Protein AF-A0A1C5U2J6-F1 (afdb_monomer_lite)

Secondary structure (DSSP, 8-state):
--HHHHHHHHHHHHHHHHHHTTS-------------S---SEEEEE-HHHHHH-GGGGGG-BEEESSEEEE-S-EEETTT--EE--SSEEEEEEEEEEEEE-STT-PEEPHHHHHHHHHHTTTB-TTTEEEEEEETTEEEEEEE--

pLDDT: mean 79.69, std 16.26, range [40.53, 97.12]

Foldseek 3Di:
DPPPVVVVVVVVVVVVVVVVVVPPPPVVPPVPQPADQFDDFAKKFFPLVVCVVVVVCLVQFFFDDDQWTKTCGWIAGPPPRDIRGHRIHTFGADPQAWEFEVDVVRDTDDPVVVVVVCVVVVRRQSQFWGMFTDDPRHTRYTYTYD

Sequence (146 aa):
MKKNVLTRLALFCCLIVGLSVFSATQVQAHRIWRKYTKLPNGTYTIEKAYYEQKYWQQDGVTLKLGKYFVLNSSVQKKGSGRIYTSDPLKLKLSSKCKFYGNDIEHKKLTKKRVKKILKYSDGYCYDTLEKFHVKNNKVDKVYFCW

Structure (mmCIF, N/CA/C/O backbone):
data_AF-A0A1C5U2J6-F1
#
_entry.id   AF-A0A1C5U2J6-F1
#
loop_
_atom_site.group_PDB
_atom_site.id
_atom_site.type_symbol
_atom_site.label_atom_id
_atom_site.label_alt_id
_atom_site.label_comp_id
_atom_site.label_asym_id
_atom_site.label_entity_id
_atom_site.label_seq_id
_atom_site.pdbx_PDB_ins_code
_atom_site.Cartn_x
_atom_site.Cartn_y
_atom_site.Cartn_z
_atom_site.occupancy
_atom_site.B_iso_or_equiv
_atom_site.auth_seq_id
_atom_site.auth_comp_id
_atom_site.auth_asym_id
_atom_site.auth_atom_id
_atom_site.pdbx_PDB_model_num
ATOM 1 N N . MET A 1 1 ? 15.727 -10.192 -81.272 1.00 50.38 1 MET A N 1
ATOM 2 C CA . MET A 1 1 ? 14.989 -10.544 -80.034 1.00 50.38 1 MET A CA 1
ATOM 3 C C . MET A 1 1 ? 15.606 -9.820 -78.833 1.00 50.38 1 MET A C 1
ATOM 5 O O . MET A 1 1 ? 16.601 -10.289 -78.310 1.00 50.38 1 MET A O 1
ATOM 9 N N . LYS A 1 2 ? 15.092 -8.648 -78.424 1.00 53.81 2 LYS A N 1
ATOM 10 C CA . LYS A 1 2 ? 15.589 -7.900 -77.237 1.00 53.81 2 LYS A CA 1
ATOM 11 C C . LYS A 1 2 ? 14.470 -7.282 -76.373 1.00 53.81 2 LYS A C 1
ATOM 13 O O . LYS A 1 2 ? 14.756 -6.534 -75.450 1.00 53.81 2 LYS A O 1
ATOM 18 N N . LYS A 1 3 ? 13.193 -7.581 -76.656 1.00 53.19 3 LYS A N 1
ATOM 19 C CA . LYS A 1 3 ? 12.051 -6.936 -75.978 1.00 53.19 3 LYS A CA 1
ATOM 20 C C . LYS A 1 3 ? 11.659 -7.607 -74.650 1.00 53.19 3 LYS A C 1
ATOM 22 O O . LYS A 1 3 ? 11.219 -6.916 -73.746 1.00 53.19 3 LYS A O 1
ATOM 27 N N . ASN A 1 4 ? 11.918 -8.907 -74.479 1.00 56.94 4 ASN A N 1
ATOM 28 C CA . ASN A 1 4 ? 11.437 -9.664 -73.307 1.00 56.94 4 ASN A CA 1
ATOM 29 C C . ASN A 1 4 ? 12.317 -9.530 -72.050 1.00 56.94 4 ASN A C 1
ATOM 31 O O . ASN A 1 4 ? 11.853 -9.803 -70.945 1.00 56.94 4 ASN A O 1
ATOM 35 N N . VAL A 1 5 ? 13.582 -9.119 -72.202 1.00 59.25 5 VAL A N 1
ATOM 36 C CA . VAL A 1 5 ? 14.517 -8.953 -71.072 1.00 59.25 5 VAL A CA 1
ATOM 37 C C . VAL A 1 5 ? 14.213 -7.665 -70.311 1.00 59.25 5 VAL A C 1
ATOM 39 O O . VAL A 1 5 ? 14.176 -7.676 -69.085 1.00 59.25 5 VAL A O 1
ATOM 42 N N . LEU A 1 6 ? 13.906 -6.583 -71.034 1.00 60.53 6 LEU A N 1
ATOM 43 C CA . LEU A 1 6 ? 13.597 -5.284 -70.435 1.00 60.53 6 LEU A CA 1
ATOM 44 C C . LEU A 1 6 ? 12.296 -5.335 -69.618 1.00 60.53 6 LEU A C 1
ATOM 46 O O . LEU A 1 6 ? 12.243 -4.829 -68.501 1.00 60.53 6 LEU A O 1
ATOM 50 N N . THR A 1 7 ? 11.273 -6.024 -70.135 1.00 62.59 7 THR A N 1
ATOM 51 C CA . THR A 1 7 ? 9.986 -6.196 -69.443 1.00 62.59 7 THR A CA 1
ATOM 52 C C . THR A 1 7 ? 10.121 -7.054 -68.184 1.00 62.59 7 THR A C 1
ATOM 54 O O . THR A 1 7 ? 9.517 -6.745 -67.161 1.00 62.59 7 THR A O 1
ATOM 57 N N . ARG A 1 8 ? 10.955 -8.104 -68.219 1.00 62.59 8 ARG A N 1
ATOM 58 C CA . ARG A 1 8 ? 11.236 -8.942 -67.042 1.00 62.59 8 ARG A CA 1
ATOM 59 C C . ARG A 1 8 ? 12.027 -8.201 -65.966 1.00 62.59 8 ARG A C 1
ATOM 61 O O . ARG A 1 8 ? 11.738 -8.385 -64.789 1.00 62.59 8 ARG A O 1
ATOM 68 N N . LEU A 1 9 ? 12.980 -7.357 -66.360 1.00 66.44 9 LEU A N 1
ATOM 69 C CA 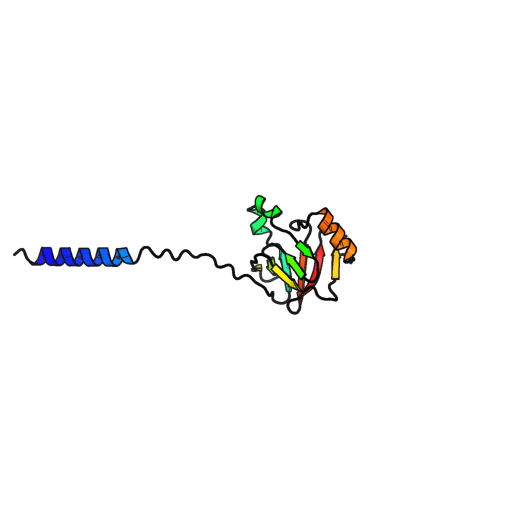. LEU A 1 9 ? 13.764 -6.553 -65.423 1.00 66.44 9 LEU A CA 1
ATOM 70 C C . LEU A 1 9 ? 12.892 -5.493 -64.731 1.00 66.44 9 LEU A C 1
ATOM 72 O O . LEU A 1 9 ? 12.976 -5.327 -63.519 1.00 66.44 9 LEU A O 1
ATOM 76 N N . ALA A 1 10 ? 11.992 -4.845 -65.481 1.00 67.50 10 ALA A N 1
ATOM 77 C CA . ALA A 1 10 ? 11.031 -3.890 -64.932 1.00 67.50 10 ALA A CA 1
ATOM 78 C C . ALA A 1 10 ? 10.065 -4.548 -63.928 1.00 67.50 10 ALA A C 1
ATOM 80 O O . ALA A 1 10 ? 9.847 -4.010 -62.846 1.00 67.50 10 ALA A O 1
ATOM 81 N N . LEU A 1 11 ? 9.555 -5.747 -64.237 1.00 64.69 11 LEU A N 1
ATOM 82 C CA . LEU A 1 11 ? 8.698 -6.519 -63.326 1.00 64.69 11 LEU A CA 1
ATOM 83 C C . LEU A 1 11 ? 9.430 -6.945 -62.042 1.00 64.69 11 LEU A C 1
ATOM 85 O O . LEU A 1 11 ? 8.848 -6.882 -60.959 1.00 64.69 11 LEU A O 1
ATOM 89 N N . PHE A 1 12 ? 10.709 -7.325 -62.138 1.00 63.97 12 PHE A N 1
ATOM 90 C CA . PHE A 1 12 ? 11.535 -7.630 -60.965 1.00 63.97 12 PHE A CA 1
ATOM 91 C C . PHE A 1 12 ? 11.787 -6.392 -60.094 1.00 63.97 12 PHE A C 1
ATOM 93 O O . PHE A 1 12 ? 11.675 -6.478 -58.872 1.00 63.97 12 PHE A O 1
ATOM 100 N N . CYS A 1 13 ? 12.047 -5.227 -60.698 1.00 64.00 13 CYS A N 1
ATOM 101 C CA . CYS A 1 13 ? 12.178 -3.970 -59.958 1.00 64.00 13 CYS A CA 1
ATOM 102 C C . CYS A 1 13 ? 10.874 -3.585 -59.241 1.00 64.00 13 CYS A C 1
ATOM 104 O O . CYS A 1 13 ? 10.922 -3.175 -58.084 1.00 64.00 13 CYS A O 1
ATOM 106 N N . CYS A 1 14 ? 9.706 -3.777 -59.863 1.00 62.97 14 CYS A N 1
ATOM 107 C CA . CYS A 1 14 ? 8.417 -3.510 -59.217 1.00 62.97 14 CYS A CA 1
ATOM 108 C C . CYS A 1 14 ? 8.149 -4.433 -58.014 1.00 62.97 14 CYS A C 1
ATOM 110 O O . CYS A 1 14 ? 7.625 -3.971 -57.002 1.00 62.97 14 CYS A O 1
ATOM 112 N N . LEU A 1 15 ? 8.547 -5.708 -58.089 1.00 60.81 15 LEU A N 1
ATOM 113 C CA . LEU A 1 15 ? 8.442 -6.648 -56.967 1.00 60.81 15 LEU A CA 1
ATOM 114 C C . LEU A 1 15 ? 9.364 -6.262 -55.800 1.00 60.81 15 LEU A C 1
ATOM 116 O O . LEU A 1 15 ? 8.928 -6.279 -54.652 1.00 60.81 15 LEU A O 1
ATOM 120 N N . ILE A 1 16 ? 10.607 -5.857 -56.080 1.00 61.72 16 ILE A N 1
ATOM 121 C CA . ILE A 1 16 ? 11.574 -5.446 -55.046 1.00 61.72 16 ILE A CA 1
ATOM 122 C C . ILE A 1 16 ? 11.127 -4.145 -54.361 1.00 61.72 16 ILE A C 1
ATOM 124 O O . ILE A 1 16 ? 11.165 -4.052 -53.133 1.00 61.72 16 ILE A O 1
ATOM 128 N N . VAL A 1 17 ? 10.629 -3.166 -55.125 1.00 59.38 17 VAL A N 1
ATOM 129 C CA . VAL A 1 17 ? 10.108 -1.909 -54.563 1.00 59.38 17 VAL A CA 1
ATOM 130 C C . VAL A 1 17 ? 8.838 -2.163 -53.740 1.00 59.38 17 VAL A C 1
ATOM 132 O O . VAL A 1 17 ? 8.739 -1.661 -52.622 1.00 59.38 17 VAL A O 1
ATOM 135 N N . GLY A 1 18 ? 7.919 -3.018 -54.207 1.00 56.53 18 GLY A N 1
ATOM 136 C CA . GLY A 1 18 ? 6.715 -3.399 -53.454 1.00 56.53 18 GLY A CA 1
ATOM 137 C C . GLY A 1 18 ? 7.004 -4.110 -52.124 1.00 56.53 18 GLY A C 1
ATOM 138 O O . GLY A 1 18 ? 6.325 -3.855 -51.131 1.00 56.53 18 GLY A O 1
ATOM 139 N N . LEU A 1 19 ? 8.053 -4.939 -52.069 1.00 52.72 19 LEU A N 1
ATOM 140 C CA . LEU A 1 19 ? 8.521 -5.596 -50.840 1.00 52.72 19 LEU A CA 1
ATOM 141 C C . LEU A 1 19 ? 9.228 -4.628 -49.873 1.00 52.72 19 LEU A C 1
ATOM 143 O O . LEU A 1 19 ? 9.099 -4.770 -48.656 1.00 52.72 19 LEU A O 1
ATOM 147 N N . SER A 1 20 ? 9.921 -3.608 -50.388 1.00 51.31 20 SER A N 1
ATOM 148 C CA . SER A 1 20 ? 10.607 -2.607 -49.555 1.00 51.31 20 SER A CA 1
ATOM 149 C C . SER A 1 20 ? 9.675 -1.597 -48.866 1.00 51.31 20 SER A C 1
ATOM 151 O O . SER A 1 20 ? 10.047 -1.041 -47.836 1.00 51.31 20 SER A O 1
ATOM 153 N N . VAL A 1 21 ? 8.437 -1.416 -49.348 1.00 50.25 21 VAL A N 1
ATOM 154 C CA . VAL A 1 21 ? 7.429 -0.546 -48.698 1.00 50.25 21 VAL A CA 1
ATOM 155 C C . VAL A 1 21 ? 6.750 -1.231 -47.498 1.00 50.25 21 VAL A C 1
ATOM 157 O O . VAL A 1 21 ? 6.195 -0.558 -46.633 1.00 50.25 21 VAL A O 1
ATOM 160 N N . PHE A 1 22 ? 6.866 -2.556 -47.363 1.00 46.59 22 PHE A N 1
ATOM 161 C CA . PHE A 1 22 ? 6.352 -3.302 -46.204 1.00 46.59 22 PHE A CA 1
ATOM 162 C C . PHE A 1 22 ? 7.313 -3.361 -45.005 1.00 46.59 22 PHE A C 1
ATOM 164 O O . PHE A 1 22 ? 6.984 -3.959 -43.982 1.00 46.59 22 PHE A O 1
ATOM 171 N N . SER A 1 23 ? 8.488 -2.732 -45.100 1.00 49.00 23 SER A N 1
ATOM 172 C CA . SER A 1 23 ? 9.556 -2.853 -44.101 1.00 49.00 23 SER A CA 1
ATOM 173 C C . SER A 1 23 ? 9.908 -1.520 -43.440 1.00 49.00 23 SER A C 1
ATOM 175 O O . SER A 1 23 ? 11.075 -1.156 -43.392 1.00 49.00 23 SER A O 1
ATOM 177 N N . ALA A 1 24 ? 8.931 -0.766 -42.929 1.00 50.97 24 ALA A N 1
ATOM 178 C CA . ALA A 1 24 ? 9.256 0.373 -42.055 1.00 50.97 24 ALA A CA 1
ATOM 179 C C . ALA A 1 24 ? 8.144 0.865 -41.126 1.00 50.97 24 ALA A C 1
ATOM 181 O O . ALA A 1 24 ? 8.404 1.757 -40.322 1.00 50.97 24 ALA A O 1
ATOM 182 N N . THR A 1 25 ? 6.947 0.275 -41.106 1.00 48.69 25 THR A N 1
ATOM 183 C CA . THR A 1 25 ? 6.175 0.339 -39.862 1.00 48.69 25 THR A CA 1
ATOM 184 C C . THR A 1 25 ? 6.791 -0.682 -38.922 1.00 48.69 25 THR A C 1
ATOM 186 O O . THR A 1 25 ? 6.244 -1.764 -38.708 1.00 48.69 25 THR A O 1
ATOM 189 N N . GLN A 1 26 ? 7.944 -0.340 -38.333 1.00 47.88 26 GLN A N 1
ATOM 190 C CA . GLN A 1 26 ? 8.144 -0.760 -36.959 1.00 47.88 26 GLN A CA 1
ATOM 191 C C . GLN A 1 26 ? 6.919 -0.214 -36.242 1.00 47.88 26 GLN A C 1
ATOM 193 O O . GLN A 1 26 ? 6.812 0.983 -35.983 1.00 47.88 26 GLN A O 1
ATOM 198 N N . VAL A 1 27 ? 5.935 -1.086 -36.017 1.00 43.41 27 VAL A N 1
ATOM 199 C CA . VAL A 1 27 ? 4.962 -0.881 -34.963 1.00 43.41 27 VAL A CA 1
ATOM 200 C C . VAL A 1 27 ? 5.846 -0.817 -33.740 1.00 43.41 27 VAL A C 1
ATOM 202 O O . VAL A 1 27 ? 6.225 -1.840 -33.172 1.00 43.41 27 VAL A O 1
ATOM 205 N N . GLN A 1 28 ? 6.293 0.395 -33.420 1.00 40.53 28 GLN A N 1
ATOM 206 C CA . GLN A 1 28 ? 6.900 0.709 -32.161 1.00 40.53 28 GLN A CA 1
ATOM 207 C C . GLN A 1 28 ? 5.801 0.311 -31.200 1.00 40.53 28 GLN A C 1
ATOM 209 O O . GLN A 1 28 ? 4.799 1.012 -31.045 1.00 40.53 28 GLN A O 1
ATOM 214 N N . ALA A 1 29 ? 5.923 -0.901 -30.663 1.00 41.25 29 ALA A N 1
ATOM 215 C CA . ALA A 1 29 ? 5.114 -1.377 -29.577 1.00 41.25 29 ALA A CA 1
ATOM 216 C C . ALA A 1 29 ? 5.516 -0.485 -28.411 1.00 41.25 29 ALA A C 1
ATOM 218 O O . ALA A 1 29 ? 6.303 -0.859 -27.545 1.00 41.25 29 ALA A O 1
ATOM 219 N N . HIS A 1 30 ? 5.008 0.747 -28.417 1.00 42.19 30 HIS A N 1
ATOM 220 C CA . HIS A 1 30 ? 4.864 1.529 -27.226 1.00 42.19 30 HIS A CA 1
ATOM 221 C C . HIS A 1 30 ? 4.071 0.586 -26.341 1.00 42.19 30 HIS A C 1
ATOM 223 O O . HIS A 1 30 ? 2.912 0.281 -26.624 1.00 42.19 30 HIS A O 1
ATOM 229 N N . ARG A 1 31 ? 4.741 -0.026 -25.364 1.00 44.97 31 ARG A N 1
ATOM 230 C CA . ARG A 1 31 ? 4.089 -0.895 -24.398 1.00 44.97 31 ARG A CA 1
ATOM 231 C C . ARG A 1 31 ? 3.159 0.046 -23.651 1.00 44.97 31 ARG A C 1
ATOM 233 O O . ARG A 1 31 ? 3.584 0.739 -22.731 1.00 44.97 31 ARG A O 1
ATOM 240 N N . ILE A 1 32 ? 1.926 0.182 -24.139 1.00 46.53 32 ILE A N 1
ATOM 241 C CA . ILE A 1 32 ? 0.887 0.973 -23.498 1.00 46.53 32 ILE A CA 1
ATOM 242 C C . ILE A 1 32 ? 0.555 0.163 -22.258 1.00 46.53 32 ILE A C 1
ATOM 244 O O . ILE A 1 32 ? -0.284 -0.739 -22.272 1.00 46.53 32 ILE A O 1
ATOM 248 N N . TRP A 1 33 ? 1.309 0.414 -21.193 1.00 48.94 33 TRP A N 1
ATOM 249 C CA . TRP A 1 33 ? 1.017 -0.115 -19.882 1.00 48.94 33 TRP A CA 1
ATOM 250 C C . TRP A 1 33 ? -0.403 0.334 -19.567 1.00 48.94 33 TRP A C 1
ATOM 252 O O . TRP A 1 33 ? -0.662 1.524 -19.378 1.00 48.94 33 TRP A O 1
ATOM 262 N N . ARG A 1 34 ? -1.359 -0.602 -19.582 1.00 55.06 34 ARG A N 1
ATOM 263 C CA . ARG A 1 34 ? -2.716 -0.305 -19.128 1.00 55.06 34 ARG A CA 1
ATOM 264 C C . ARG A 1 34 ? -2.581 0.198 -17.698 1.00 55.06 34 ARG A C 1
ATOM 266 O O . ARG A 1 34 ? -2.231 -0.578 -16.816 1.00 55.06 34 ARG A O 1
ATOM 273 N N . LYS A 1 35 ? -2.822 1.492 -17.473 1.00 62.00 35 LYS A N 1
ATOM 274 C CA . LYS A 1 35 ? -2.812 2.072 -16.129 1.00 62.00 35 LYS A CA 1
ATOM 275 C C . LYS A 1 35 ? -3.975 1.457 -15.353 1.00 62.00 35 LYS A C 1
ATOM 277 O O . LYS A 1 35 ? -5.135 1.817 -15.557 1.00 62.00 35 LYS A O 1
ATOM 282 N N . TYR A 1 36 ? -3.679 0.479 -14.502 1.00 68.06 36 TYR A N 1
ATOM 283 C CA . TYR A 1 36 ? -4.706 -0.193 -13.715 1.00 68.06 36 TYR A CA 1
ATOM 284 C C . TYR A 1 36 ? -5.199 0.736 -12.598 1.00 68.06 36 TYR A C 1
ATOM 286 O O . TYR A 1 36 ? -4.478 1.051 -11.657 1.00 68.06 36 TYR A O 1
ATOM 294 N N . THR A 1 37 ? -6.460 1.163 -12.695 1.00 76.25 37 THR A N 1
ATOM 295 C CA . THR A 1 37 ? -7.171 1.918 -11.642 1.00 76.25 37 THR A CA 1
ATOM 296 C C . THR A 1 37 ? -7.988 1.014 -10.722 1.00 76.25 37 THR A C 1
ATOM 298 O O . THR A 1 37 ? -8.546 1.467 -9.718 1.00 76.25 37 THR A O 1
ATOM 301 N N . LYS A 1 38 ? -8.084 -0.273 -11.072 1.00 88.06 38 LYS A N 1
ATOM 302 C CA . LYS A 1 38 ? -8.794 -1.292 -10.310 1.00 88.06 38 LYS A CA 1
ATOM 303 C C . LYS A 1 38 ? -7.960 -2.558 -10.207 1.00 88.06 38 LYS A C 1
ATOM 305 O O . LYS A 1 38 ? -7.295 -2.927 -11.172 1.00 88.06 38 LYS A O 1
ATOM 310 N N . LEU A 1 39 ? -8.061 -3.239 -9.071 1.00 92.12 39 LEU A N 1
ATOM 311 C CA . LEU A 1 39 ? -7.463 -4.553 -8.861 1.00 92.12 39 LEU A CA 1
ATOM 312 C C . LEU A 1 39 ? -8.542 -5.577 -8.487 1.00 92.12 39 LEU A C 1
ATOM 314 O O . LEU A 1 39 ? -9.455 -5.249 -7.720 1.00 92.12 39 LEU A O 1
ATOM 318 N N . PRO A 1 40 ? -8.455 -6.818 -9.002 1.00 94.19 40 PRO A N 1
ATOM 319 C CA . PRO A 1 40 ? -9.328 -7.892 -8.553 1.00 94.19 40 PRO A CA 1
ATOM 320 C C . PRO A 1 40 ? -9.069 -8.230 -7.082 1.00 94.19 40 PRO A C 1
ATOM 322 O O . PRO A 1 40 ? -8.022 -7.900 -6.518 1.00 94.19 40 PRO A O 1
ATOM 325 N N . ASN A 1 41 ? -10.012 -8.932 -6.458 1.00 96.56 41 ASN A N 1
ATOM 326 C CA . ASN A 1 41 ? -9.851 -9.349 -5.070 1.00 96.56 41 ASN A CA 1
ATOM 327 C C . ASN A 1 41 ? -8.619 -10.254 -4.912 1.00 96.56 41 ASN A C 1
ATOM 329 O O . ASN A 1 41 ? -8.357 -11.133 -5.745 1.00 96.56 41 ASN A O 1
ATOM 333 N N . GLY A 1 42 ? -7.859 -10.030 -3.843 1.00 97.12 42 GLY A N 1
ATOM 334 C CA . GLY A 1 42 ? -6.666 -10.812 -3.550 1.00 97.12 42 GLY A CA 1
ATOM 335 C C . GLY A 1 42 ? -5.607 -10.046 -2.774 1.00 97.12 42 GLY A C 1
ATOM 336 O O . GLY A 1 42 ? -5.802 -8.907 -2.355 1.00 97.12 42 GLY A O 1
ATOM 337 N N . THR A 1 43 ? -4.476 -10.712 -2.583 1.00 97.12 43 THR A N 1
ATOM 338 C CA . THR A 1 43 ? -3.313 -10.174 -1.877 1.00 97.12 43 THR A CA 1
ATOM 339 C C . THR A 1 43 ? -2.218 -9.845 -2.877 1.00 97.12 43 THR A C 1
ATOM 341 O O . THR A 1 43 ? -1.969 -10.616 -3.805 1.00 97.12 43 THR A O 1
ATOM 344 N N . TYR A 1 44 ? -1.569 -8.707 -2.670 1.00 95.50 44 TYR A N 1
ATOM 345 C CA . TYR A 1 44 ? -0.586 -8.137 -3.577 1.00 95.50 44 TYR A CA 1
ATOM 346 C C . TYR A 1 44 ? 0.702 -7.798 -2.838 1.00 95.50 44 TYR A C 1
ATOM 348 O O . TYR A 1 44 ? 0.659 -7.408 -1.670 1.00 95.50 44 TYR A O 1
ATOM 356 N N . THR A 1 45 ? 1.823 -7.925 -3.536 1.00 93.62 45 THR A N 1
ATOM 357 C CA . THR A 1 45 ? 3.165 -7.512 -3.105 1.00 93.62 45 THR A CA 1
ATOM 358 C C . THR A 1 45 ? 3.748 -6.543 -4.131 1.00 93.62 45 THR A C 1
ATOM 360 O O . THR A 1 45 ? 3.250 -6.457 -5.257 1.00 93.62 45 THR A O 1
ATOM 363 N N . ILE A 1 46 ? 4.803 -5.820 -3.763 1.00 90.38 46 ILE A N 1
ATOM 364 C CA . ILE A 1 46 ? 5.619 -5.086 -4.740 1.00 90.38 46 ILE A CA 1
ATOM 365 C C . ILE A 1 46 ? 6.264 -6.100 -5.700 1.00 90.38 46 ILE A C 1
ATOM 367 O O . ILE A 1 46 ? 6.607 -7.216 -5.297 1.00 90.38 46 ILE A O 1
ATOM 371 N N . GLU A 1 47 ? 6.399 -5.740 -6.977 1.00 87.75 47 GLU A N 1
ATOM 372 C CA . GLU A 1 47 ? 7.121 -6.541 -7.971 1.00 87.75 47 GLU A CA 1
ATOM 373 C C . GLU A 1 47 ? 8.640 -6.480 -7.730 1.00 87.75 47 GLU A C 1
ATOM 375 O O . GLU A 1 47 ? 9.353 -5.728 -8.387 1.00 87.75 47 GLU A O 1
ATOM 380 N N . LYS A 1 48 ? 9.152 -7.264 -6.774 1.00 82.69 48 LYS A N 1
ATOM 381 C CA . LYS A 1 48 ? 10.569 -7.208 -6.374 1.00 82.69 48 LYS A CA 1
ATOM 382 C C . LYS A 1 48 ? 11.545 -7.472 -7.522 1.00 82.69 48 LYS A C 1
ATOM 384 O O . LYS A 1 48 ? 12.467 -6.689 -7.704 1.00 82.69 48 LYS A O 1
ATOM 389 N N . ALA A 1 49 ? 11.286 -8.485 -8.352 1.00 82.44 49 ALA A N 1
ATOM 390 C CA . ALA A 1 49 ? 12.187 -8.888 -9.438 1.00 82.44 49 ALA A CA 1
ATOM 391 C C . ALA A 1 49 ? 12.554 -7.739 -10.399 1.00 82.44 49 ALA A C 1
ATOM 393 O O . ALA A 1 49 ? 13.690 -7.644 -10.855 1.00 82.44 49 ALA A O 1
ATOM 394 N N . TYR A 1 50 ? 11.609 -6.838 -10.683 1.00 79.75 50 TYR A N 1
ATOM 395 C CA . TYR A 1 50 ? 11.857 -5.679 -11.539 1.00 79.75 50 TYR A CA 1
ATOM 396 C C . TYR A 1 50 ? 12.828 -4.669 -10.899 1.00 79.75 50 TYR A C 1
ATOM 398 O O . TYR A 1 50 ? 13.696 -4.120 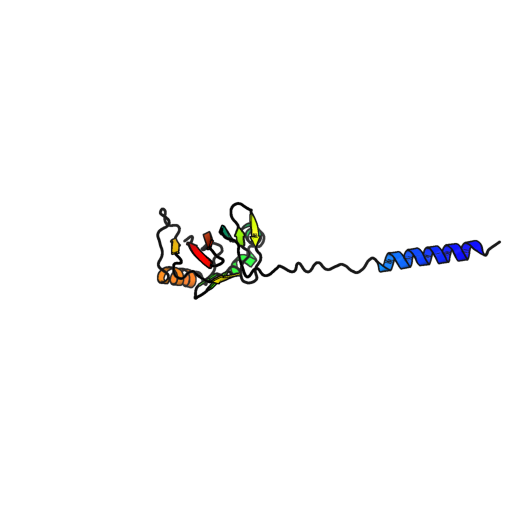-11.579 1.00 79.75 50 TYR A O 1
ATOM 406 N N . TYR A 1 51 ? 12.701 -4.437 -9.592 1.00 76.88 51 TYR A N 1
ATOM 407 C CA . TYR A 1 51 ? 13.503 -3.462 -8.846 1.00 76.88 51 TYR A CA 1
ATOM 408 C C . TYR A 1 51 ? 14.826 -4.026 -8.323 1.00 76.88 51 TYR A C 1
ATOM 410 O O . TYR A 1 51 ? 15.773 -3.267 -8.144 1.00 76.88 51 TYR A O 1
ATOM 418 N N . GLU A 1 52 ? 14.929 -5.339 -8.118 1.00 80.88 52 GLU A N 1
ATOM 419 C CA . GLU A 1 52 ? 16.201 -6.018 -7.836 1.00 80.88 52 GLU A CA 1
ATOM 420 C C . GLU A 1 52 ? 17.147 -5.908 -9.039 1.00 80.88 52 GLU A C 1
ATOM 422 O O . GLU A 1 52 ? 18.330 -5.629 -8.877 1.00 80.88 52 GLU A O 1
ATOM 427 N N . GLN A 1 53 ? 16.617 -6.024 -10.263 1.00 79.06 53 GLN A N 1
ATOM 428 C CA . GLN A 1 53 ? 17.392 -5.809 -11.490 1.00 79.06 53 GLN A CA 1
ATOM 429 C C . GLN A 1 53 ? 17.758 -4.337 -11.731 1.00 79.06 53 GLN A C 1
ATOM 431 O O . GLN A 1 53 ? 18.720 -4.047 -12.439 1.00 79.06 53 GLN A O 1
ATOM 436 N N . LYS A 1 54 ? 16.980 -3.399 -11.181 1.00 81.12 54 LYS A N 1
ATOM 437 C CA . LYS A 1 54 ? 17.137 -1.952 -11.384 1.00 81.12 54 LYS A CA 1
ATOM 438 C C . LYS A 1 54 ? 17.122 -1.217 -10.051 1.00 81.12 54 LYS A C 1
ATOM 440 O O . LYS A 1 54 ? 16.188 -0.467 -9.763 1.00 81.12 54 LYS A O 1
ATOM 445 N N . TYR A 1 55 ? 18.160 -1.424 -9.247 1.00 78.50 55 TYR A N 1
ATOM 446 C CA . TYR A 1 55 ? 18.241 -0.881 -7.887 1.00 78.50 55 TYR A CA 1
ATOM 447 C C . TYR A 1 55 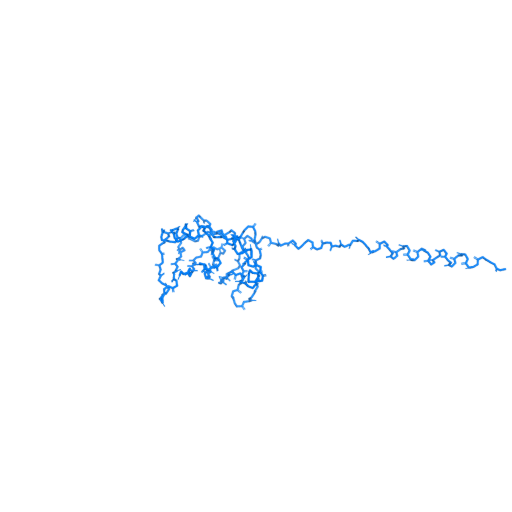? 18.055 0.647 -7.834 1.00 78.50 55 TYR A C 1
ATOM 449 O O . TYR A 1 55 ? 17.387 1.148 -6.937 1.00 78.50 55 TYR A O 1
ATOM 457 N N . TRP A 1 56 ? 18.518 1.387 -8.851 1.00 80.81 56 TRP A N 1
ATOM 458 C CA . TRP A 1 56 ? 18.333 2.843 -8.960 1.00 80.81 56 TRP A CA 1
ATOM 459 C C . TRP A 1 56 ? 16.866 3.287 -9.101 1.00 80.81 56 TRP A C 1
ATOM 461 O O . TRP A 1 56 ? 16.567 4.475 -9.041 1.00 80.81 56 TRP A O 1
ATOM 471 N N . GLN A 1 57 ? 15.934 2.359 -9.340 1.00 79.56 57 GLN A N 1
ATOM 472 C CA . GLN A 1 57 ? 14.499 2.642 -9.382 1.00 79.56 57 GLN A CA 1
ATOM 473 C C . GLN A 1 57 ? 13.795 2.392 -8.045 1.00 79.56 57 GLN A C 1
ATOM 475 O O . GLN A 1 57 ? 12.609 2.710 -7.940 1.00 79.56 57 GLN A O 1
ATOM 480 N N . GLN A 1 58 ? 14.483 1.850 -7.034 1.00 80.88 58 GLN A N 1
ATOM 481 C CA . GLN A 1 58 ? 13.903 1.603 -5.709 1.00 80.88 58 GLN A CA 1
ATOM 482 C C . GLN A 1 58 ? 13.478 2.910 -5.029 1.00 80.88 58 GLN A C 1
ATOM 484 O O . GLN A 1 58 ? 12.389 2.966 -4.457 1.00 80.88 58 GLN A O 1
ATOM 489 N N . ASP A 1 59 ? 14.229 3.995 -5.229 1.00 77.75 59 ASP A N 1
ATOM 490 C CA . ASP A 1 59 ? 13.865 5.340 -4.760 1.00 77.75 59 ASP A CA 1
ATOM 491 C C . ASP A 1 59 ? 12.569 5.859 -5.430 1.00 77.75 59 ASP A C 1
ATOM 493 O O . ASP A 1 59 ? 11.839 6.701 -4.913 1.00 77.75 59 ASP A O 1
ATOM 497 N N . GLY A 1 60 ? 12.177 5.315 -6.582 1.00 79.75 60 GLY A N 1
ATOM 498 C CA . GLY A 1 60 ? 10.886 5.640 -7.196 1.00 79.75 60 GLY A CA 1
ATOM 499 C C . GLY A 1 60 ? 9.681 5.033 -6.462 1.00 79.75 60 GLY A C 1
ATOM 500 O O . GLY A 1 60 ? 8.549 5.509 -6.628 1.00 79.75 60 GLY A O 1
ATOM 501 N N . VAL A 1 61 ? 9.902 3.989 -5.653 1.00 86.50 61 VAL A N 1
ATOM 502 C CA . VAL A 1 61 ? 8.864 3.132 -5.064 1.00 86.50 61 VAL A CA 1
ATOM 503 C C . VAL A 1 61 ? 8.365 3.712 -3.749 1.00 86.50 61 VAL A C 1
ATOM 505 O O . VAL A 1 61 ? 8.817 3.368 -2.654 1.00 86.50 61 VAL A O 1
ATOM 508 N N . THR A 1 62 ? 7.370 4.591 -3.859 1.00 90.12 62 THR A N 1
ATOM 509 C CA . THR A 1 62 ? 6.815 5.322 -2.713 1.00 90.12 62 THR A CA 1
ATOM 510 C C . THR A 1 62 ? 5.348 4.994 -2.433 1.00 90.12 62 THR A C 1
ATOM 512 O O . THR A 1 62 ? 4.552 4.757 -3.347 1.00 90.12 62 THR A O 1
ATOM 515 N N . LEU A 1 63 ? 4.965 5.020 -1.152 1.00 91.69 63 LEU A N 1
ATOM 516 C CA . LEU A 1 63 ? 3.600 4.837 -0.662 1.00 91.69 63 LEU A CA 1
ATOM 517 C C . LEU A 1 63 ? 3.099 6.094 0.063 1.00 91.69 63 LEU A C 1
ATOM 519 O O . LEU A 1 63 ? 3.668 6.542 1.056 1.00 91.69 63 LEU A O 1
ATOM 523 N N . LYS A 1 64 ? 1.945 6.614 -0.369 1.00 91.38 64 LYS A N 1
ATOM 524 C CA . LYS A 1 64 ? 1.216 7.700 0.306 1.00 91.38 64 LYS A CA 1
ATOM 525 C C . LYS A 1 64 ? -0.142 7.205 0.809 1.00 91.38 64 LYS A C 1
ATOM 527 O O . LYS A 1 64 ? -0.924 6.614 0.060 1.00 91.38 64 LYS A O 1
ATOM 532 N N . LEU A 1 65 ? -0.453 7.489 2.079 1.00 91.25 65 LEU A N 1
ATOM 533 C CA . LEU A 1 65 ? -1.714 7.098 2.725 1.00 91.25 65 LEU A CA 1
ATOM 534 C C . LEU A 1 65 ? -2.574 8.301 3.127 1.00 91.25 65 LEU A C 1
ATOM 536 O O . LEU A 1 65 ? -2.204 9.111 3.978 1.00 91.25 65 LEU A O 1
ATOM 540 N N . GLY A 1 66 ? -3.800 8.346 2.605 1.00 88.69 66 GLY A N 1
ATOM 541 C CA . GLY A 1 66 ? -4.807 9.352 2.950 1.00 88.69 66 GLY A CA 1
ATOM 542 C C . GLY A 1 66 ? -6.225 8.782 2.936 1.00 88.69 66 GLY A C 1
ATOM 543 O O . GLY A 1 66 ? -6.551 7.878 3.713 1.00 88.69 66 GLY A O 1
ATOM 544 N N . LYS A 1 67 ? -7.071 9.335 2.057 1.00 90.88 67 LYS A N 1
ATOM 545 C CA . LYS A 1 67 ? -8.323 8.706 1.581 1.00 90.88 67 LYS A CA 1
ATOM 546 C C . LYS A 1 67 ? -8.035 7.557 0.606 1.00 90.88 67 LYS A C 1
ATOM 548 O O . LYS A 1 67 ? -8.812 6.611 0.493 1.00 90.88 67 LYS A O 1
ATOM 553 N N . TYR A 1 68 ? -6.901 7.656 -0.080 1.00 92.75 68 TYR A N 1
ATOM 554 C CA . TYR A 1 68 ? -6.409 6.677 -1.032 1.00 92.75 68 TYR A CA 1
ATOM 555 C C . TYR A 1 68 ? -5.127 6.029 -0.509 1.00 92.75 68 TYR A C 1
ATOM 557 O O . TYR A 1 68 ? -4.375 6.645 0.249 1.00 92.75 68 TYR A O 1
ATOM 565 N N . PHE A 1 69 ? -4.927 4.787 -0.923 1.00 92.94 69 PHE A N 1
ATOM 566 C CA . PHE A 1 69 ? -3.664 4.076 -0.951 1.00 92.94 69 PHE A CA 1
ATOM 567 C C . PHE A 1 69 ? -3.036 4.375 -2.313 1.00 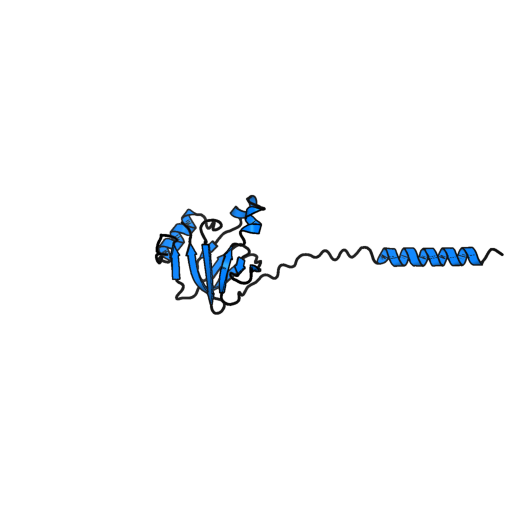92.94 69 PHE A C 1
ATOM 569 O O . PHE A 1 69 ? -3.608 3.992 -3.338 1.00 92.94 69 PHE A O 1
ATOM 576 N N . VAL A 1 70 ? -1.942 5.139 -2.327 1.00 92.44 70 VAL A N 1
ATOM 577 C CA . VAL A 1 70 ? -1.245 5.529 -3.558 1.00 92.44 70 VAL A CA 1
ATOM 578 C C . VAL A 1 70 ? 0.149 4.928 -3.546 1.00 92.44 70 VAL A C 1
ATOM 580 O O . VAL A 1 70 ? 0.965 5.350 -2.734 1.00 92.44 70 VAL A O 1
ATOM 583 N N . LEU A 1 71 ? 0.401 3.965 -4.425 1.00 91.19 71 LEU A N 1
ATOM 584 C CA . LEU A 1 71 ? 1.674 3.263 -4.544 1.00 91.19 71 LEU A CA 1
ATOM 585 C C . LEU A 1 71 ? 2.282 3.545 -5.917 1.00 91.19 71 LEU A C 1
ATOM 587 O O . LEU A 1 71 ? 1.682 3.221 -6.940 1.00 91.19 71 LEU A O 1
ATOM 591 N N . ASN A 1 72 ? 3.465 4.147 -5.943 1.00 89.06 72 ASN A N 1
ATOM 592 C CA . ASN A 1 72 ? 4.186 4.433 -7.176 1.00 89.06 72 ASN A CA 1
ATOM 593 C C . ASN A 1 72 ? 5.041 3.235 -7.606 1.00 89.06 72 ASN A C 1
ATOM 595 O O . ASN A 1 72 ? 6.263 3.263 -7.512 1.00 89.06 72 ASN A O 1
ATOM 599 N N . SER A 1 73 ? 4.386 2.135 -7.972 1.00 86.06 73 SER A N 1
ATOM 600 C CA . SER A 1 73 ? 5.059 0.890 -8.335 1.00 86.06 73 SER A CA 1
ATOM 601 C C . SER A 1 73 ? 4.119 -0.068 -9.068 1.00 86.06 73 SER A C 1
ATOM 603 O O . SER A 1 73 ? 2.892 0.087 -9.033 1.00 86.06 73 SER A O 1
ATOM 605 N N . SER A 1 74 ? 4.702 -1.080 -9.704 1.00 88.56 74 SER A N 1
ATOM 606 C CA . SER A 1 74 ? 3.995 -2.272 -10.163 1.00 88.56 74 SER A CA 1
ATOM 607 C C . SER A 1 74 ? 3.761 -3.244 -9.008 1.00 88.56 74 SER A C 1
ATOM 609 O O . SER A 1 74 ? 4.597 -3.406 -8.117 1.00 88.56 74 SER A O 1
ATOM 611 N N . VAL A 1 75 ? 2.619 -3.931 -9.032 1.00 91.69 75 VAL A N 1
ATOM 612 C CA . VAL A 1 75 ? 2.260 -4.907 -7.996 1.00 91.69 75 VAL A CA 1
ATOM 613 C C . VAL A 1 75 ? 2.015 -6.283 -8.581 1.00 91.69 75 VAL A C 1
ATOM 615 O O . VAL A 1 75 ? 1.437 -6.429 -9.657 1.00 91.69 75 VAL A O 1
ATOM 618 N N . GLN A 1 76 ? 2.398 -7.310 -7.836 1.00 93.31 76 GLN A N 1
ATOM 619 C CA . GLN A 1 76 ? 2.202 -8.701 -8.205 1.00 93.31 76 GLN A CA 1
ATOM 620 C C . GLN A 1 76 ? 1.102 -9.328 -7.349 1.00 93.31 76 GLN A C 1
ATOM 622 O O . GLN A 1 76 ? 1.099 -9.195 -6.126 1.00 93.31 76 GLN A O 1
ATOM 627 N N . LYS A 1 77 ? 0.155 -10.036 -7.974 1.00 95.44 77 LYS A N 1
ATOM 628 C CA . LYS A 1 77 ? -0.893 -10.771 -7.250 1.00 95.44 77 LYS A CA 1
ATOM 629 C C . LYS A 1 77 ? -0.368 -12.126 -6.771 1.00 95.44 77 LYS A C 1
ATOM 631 O O . LYS A 1 77 ? -0.017 -12.972 -7.600 1.00 95.44 77 LYS A O 1
ATOM 636 N N . LYS A 1 78 ? -0.414 -12.380 -5.457 1.00 94.62 78 LYS A N 1
ATOM 637 C CA . LYS A 1 78 ? -0.085 -13.698 -4.884 1.00 94.62 78 LYS A CA 1
ATOM 638 C C . LYS A 1 78 ? -0.990 -14.796 -5.460 1.00 94.62 78 LYS A C 1
ATOM 640 O O . LYS A 1 78 ? -2.172 -14.571 -5.729 1.00 94.62 78 LYS A O 1
ATOM 645 N N . GLY A 1 79 ? -0.418 -15.981 -5.658 1.00 92.12 79 GLY A N 1
ATOM 646 C CA . GLY A 1 79 ? -1.074 -17.144 -6.264 1.00 92.12 79 GLY A CA 1
ATOM 647 C C . GLY A 1 79 ? -0.959 -17.165 -7.788 1.00 92.12 79 GLY A C 1
ATOM 648 O O . GLY A 1 79 ? -0.438 -18.122 -8.338 1.00 92.12 79 GLY A O 1
ATOM 649 N N . SER A 1 80 ? -1.385 -16.099 -8.475 1.00 92.75 80 SER A N 1
ATOM 650 C CA . SER A 1 80 ? -1.340 -16.059 -9.951 1.00 92.75 80 SER A CA 1
ATOM 651 C C . SER A 1 80 ? -0.028 -15.544 -10.547 1.00 92.75 80 SE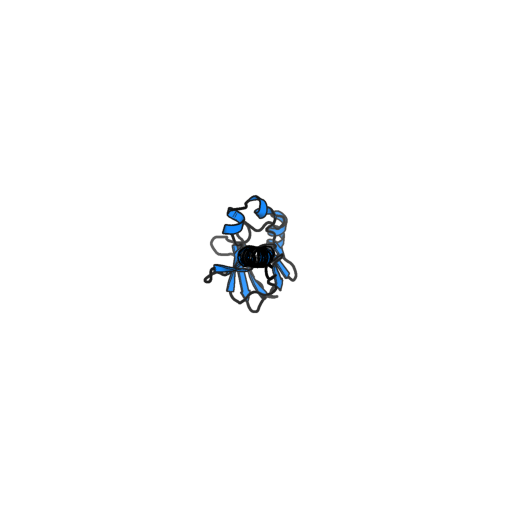R A C 1
ATOM 653 O O . SER A 1 80 ? 0.174 -15.669 -11.748 1.00 92.75 80 SER A O 1
ATOM 655 N N . GLY A 1 81 ? 0.793 -14.830 -9.771 1.00 91.50 81 GLY A N 1
ATOM 656 C CA . GLY A 1 81 ? 2.016 -14.182 -10.266 1.00 91.50 81 GLY A CA 1
ATOM 657 C C . GLY A 1 81 ? 1.791 -13.013 -11.237 1.00 91.50 81 GLY A C 1
ATOM 658 O O . GLY A 1 81 ? 2.749 -12.345 -11.614 1.00 91.50 81 GLY A O 1
ATOM 659 N N . ARG A 1 82 ? 0.538 -12.724 -11.620 1.00 91.62 82 ARG A N 1
ATOM 660 C CA . ARG A 1 82 ? 0.189 -11.650 -12.554 1.00 91.62 82 ARG A CA 1
ATOM 661 C C . ARG A 1 82 ? 0.619 -10.283 -12.025 1.00 91.62 82 ARG A C 1
ATOM 663 O O . ARG A 1 82 ? 0.255 -9.904 -10.909 1.00 91.62 82 ARG A O 1
ATOM 670 N N . ILE A 1 83 ? 1.329 -9.549 -12.876 1.00 91.62 83 ILE A N 1
ATOM 671 C CA . ILE A 1 83 ? 1.822 -8.197 -12.623 1.00 91.62 83 ILE A CA 1
ATOM 672 C C . ILE A 1 83 ? 0.801 -7.171 -13.122 1.00 91.62 83 ILE A C 1
ATOM 674 O O . ILE A 1 83 ? 0.238 -7.294 -14.214 1.00 91.62 83 ILE A O 1
ATOM 678 N N . TYR A 1 84 ? 0.567 -6.154 -12.303 1.00 89.00 84 TYR A N 1
ATOM 679 C CA . TYR A 1 84 ? -0.275 -5.006 -12.597 1.00 89.00 84 TYR A CA 1
ATOM 680 C C . TYR A 1 84 ? 0.598 -3.760 -12.529 1.00 89.00 84 TYR A C 1
ATOM 682 O O . TYR A 1 84 ? 0.941 -3.279 -11.451 1.00 89.00 84 TYR A O 1
ATOM 690 N N . THR A 1 85 ? 0.961 -3.254 -13.701 1.00 84.12 85 THR A N 1
ATOM 691 C CA . THR A 1 85 ? 1.767 -2.044 -13.853 1.00 84.12 85 THR A CA 1
ATOM 692 C C . THR A 1 85 ? 0.890 -0.806 -13.757 1.00 84.12 85 THR A C 1
ATOM 694 O O . THR A 1 85 ? -0.112 -0.685 -14.467 1.00 84.12 85 THR A O 1
ATOM 697 N N . SER A 1 86 ? 1.256 0.143 -12.912 1.00 70.12 86 SER A N 1
ATOM 698 C CA . SER A 1 86 ? 0.507 1.387 -12.757 1.00 70.12 86 SER A CA 1
ATOM 699 C C . SER A 1 86 ? 1.439 2.534 -12.437 1.00 70.12 86 SER A C 1
ATOM 701 O O . SER A 1 86 ? 2.464 2.339 -11.798 1.00 70.12 86 SER A O 1
ATOM 703 N N . ASP A 1 87 ? 1.034 3.725 -12.853 1.00 70.62 87 ASP A N 1
ATOM 704 C CA . ASP A 1 87 ? 1.836 4.933 -12.742 1.00 70.62 87 ASP A CA 1
ATOM 705 C C . ASP A 1 87 ? 0.939 6.106 -12.310 1.00 70.62 87 ASP A C 1
ATOM 707 O O . ASP A 1 87 ? 0.374 6.794 -13.178 1.00 70.62 87 ASP A O 1
ATOM 711 N N . PRO A 1 88 ? 0.717 6.309 -10.991 1.00 83.69 88 PRO A N 1
ATOM 712 C CA . PRO A 1 88 ? 0.847 5.372 -9.854 1.00 83.69 88 PRO A CA 1
ATOM 713 C C . PRO A 1 88 ? -0.441 4.546 -9.587 1.00 83.69 88 PRO A C 1
ATOM 715 O O . PRO A 1 88 ? -1.534 4.911 -10.032 1.00 83.69 88 PRO A O 1
ATOM 718 N N . LEU A 1 89 ? -0.362 3.462 -8.798 1.00 89.81 89 LEU A N 1
ATOM 719 C CA . LEU A 1 89 ? -1.534 2.702 -8.328 1.00 89.81 89 LEU A CA 1
ATOM 720 C C . LEU A 1 89 ? -2.321 3.536 -7.321 1.00 89.81 89 LEU A C 1
ATOM 722 O O . LEU A 1 89 ? -1.823 3.824 -6.236 1.00 89.81 89 LEU A O 1
ATOM 726 N N . LYS A 1 90 ? -3.579 3.869 -7.618 1.00 91.44 90 LYS A N 1
ATOM 727 C CA . LYS A 1 90 ? -4.438 4.650 -6.714 1.00 91.44 90 LYS A CA 1
ATOM 728 C C . LYS A 1 90 ? -5.717 3.896 -6.371 1.00 91.44 90 LYS A C 1
ATOM 730 O O . LYS A 1 90 ? -6.669 3.886 -7.147 1.00 91.44 90 LYS A O 1
ATOM 735 N N . LEU A 1 91 ? -5.772 3.327 -5.169 1.00 92.94 91 LEU A N 1
ATOM 736 C CA . LEU A 1 91 ? -6.931 2.588 -4.660 1.00 92.94 91 LEU A CA 1
ATOM 737 C C . LEU A 1 91 ? -7.568 3.302 -3.470 1.00 92.94 91 LEU A C 1
ATOM 739 O O . LEU A 1 91 ? -6.896 3.966 -2.685 1.00 92.94 91 LEU A O 1
ATOM 743 N N . LYS A 1 92 ? -8.888 3.181 -3.304 1.00 94.06 92 LYS A N 1
ATOM 744 C CA . LYS A 1 92 ? -9.558 3.710 -2.105 1.00 94.06 92 LYS A CA 1
ATOM 745 C C . LYS A 1 92 ? -9.182 2.861 -0.892 1.00 94.06 92 LYS A C 1
ATOM 747 O O . LYS A 1 92 ? -9.230 1.635 -0.962 1.00 94.06 92 LYS A O 1
ATOM 752 N N . LEU A 1 93 ? -8.883 3.507 0.233 1.00 94.00 93 LEU A N 1
ATOM 753 C CA . LEU A 1 93 ? -8.793 2.807 1.512 1.00 94.00 93 LEU A CA 1
ATOM 754 C C . LEU A 1 93 ? -10.203 2.511 2.022 1.00 94.00 93 LEU A C 1
ATOM 756 O O . LEU A 1 93 ? -11.087 3.370 2.000 1.00 94.00 93 LEU A O 1
ATOM 760 N N . SER A 1 94 ? -10.414 1.287 2.489 1.00 94.75 94 SER A N 1
ATOM 761 C CA . SER A 1 94 ? -11.608 0.937 3.245 1.00 94.75 94 SER A CA 1
ATOM 762 C C . SER A 1 94 ? -11.660 1.756 4.536 1.00 94.75 94 SER A C 1
ATOM 764 O O . SER A 1 94 ? -10.638 1.961 5.192 1.00 94.75 94 SER A O 1
ATOM 766 N N . SER A 1 95 ? -12.852 2.190 4.949 1.00 91.50 95 SER A N 1
ATOM 767 C CA . SER A 1 95 ? -13.042 2.859 6.245 1.00 91.50 95 SER A CA 1
ATOM 768 C C . SER A 1 95 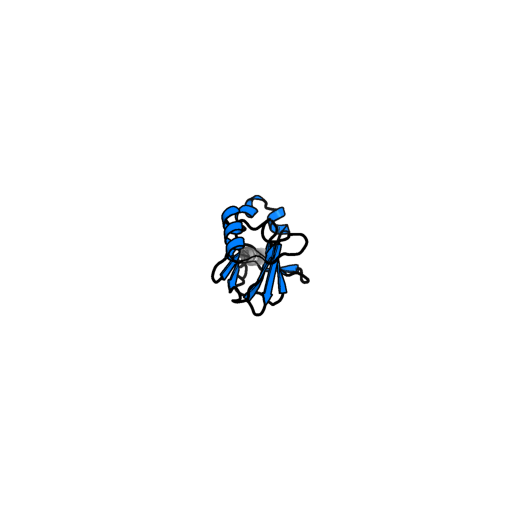? -12.647 1.962 7.422 1.00 91.50 95 SER A C 1
ATOM 770 O O . SER A 1 95 ? -12.204 2.458 8.452 1.00 91.50 95 SER A O 1
ATOM 772 N N . LYS A 1 96 ? -12.742 0.638 7.242 1.00 92.75 96 LYS A N 1
ATOM 773 C CA . LYS A 1 96 ? -12.348 -0.389 8.218 1.00 92.75 96 LYS A CA 1
ATOM 774 C C . LYS A 1 96 ? -10.953 -0.971 7.943 1.00 92.75 96 LYS A C 1
ATOM 776 O O . LYS A 1 96 ? -10.659 -2.066 8.420 1.00 92.75 96 LYS A O 1
ATOM 781 N N . CYS A 1 97 ? -10.122 -0.290 7.145 1.00 94.94 97 CYS A N 1
ATOM 782 C CA . CYS A 1 97 ? -8.796 -0.788 6.779 1.00 94.94 97 CYS A CA 1
ATOM 783 C C . CYS A 1 97 ? -7.946 -1.063 8.026 1.00 94.94 97 CYS A C 1
ATOM 785 O O . CYS A 1 97 ? -7.853 -0.224 8.926 1.00 94.94 97 CYS A O 1
ATOM 787 N N . LYS A 1 98 ? -7.316 -2.238 8.068 1.00 95.12 98 LYS A N 1
ATOM 788 C CA . LYS A 1 98 ? -6.436 -2.665 9.158 1.00 95.12 98 LYS A CA 1
ATOM 789 C C . LYS A 1 98 ? -4.979 -2.558 8.716 1.00 95.12 98 LYS A C 1
ATOM 791 O O . LYS A 1 98 ? -4.649 -2.876 7.579 1.00 95.12 98 LYS A O 1
ATOM 796 N N . PHE A 1 99 ? -4.123 -2.109 9.621 1.00 94.19 99 PHE A N 1
ATOM 797 C CA . PHE A 1 99 ? -2.688 -2.010 9.389 1.00 94.19 99 PHE A CA 1
ATOM 798 C C . PHE A 1 99 ? -1.981 -2.961 10.343 1.00 94.19 99 PHE A C 1
ATOM 800 O O . PHE A 1 99 ? -2.378 -3.047 11.505 1.00 94.19 99 PHE A O 1
ATOM 807 N N . TYR A 1 100 ? -0.964 -3.655 9.858 1.00 92.94 100 TYR A N 1
ATOM 808 C CA . TYR A 1 100 ? -0.203 -4.647 10.609 1.00 92.94 100 TYR A CA 1
ATOM 809 C C . TYR A 1 100 ? 1.291 -4.380 10.419 1.00 92.94 100 TYR A C 1
ATOM 811 O O . TYR A 1 100 ? 1.689 -3.955 9.336 1.00 92.94 100 TYR A O 1
ATOM 819 N N . GLY A 1 101 ? 2.086 -4.576 11.467 1.00 89.00 101 GLY A N 1
ATOM 820 C CA . GLY A 1 101 ? 3.550 -4.535 11.410 1.00 89.00 101 GLY A CA 1
ATOM 821 C C . GLY A 1 101 ? 4.130 -5.932 11.593 1.00 89.00 101 GLY A C 1
ATOM 822 O O . GLY A 1 101 ? 3.490 -6.752 12.243 1.00 89.00 101 GLY A O 1
ATOM 823 N N . ASN A 1 102 ? 5.312 -6.184 11.040 1.00 72.12 102 ASN A N 1
ATOM 824 C CA . ASN A 1 102 ? 5.974 -7.491 11.015 1.00 72.12 102 ASN A CA 1
ATOM 825 C C . ASN A 1 102 ? 6.671 -7.897 12.335 1.00 72.12 102 ASN A C 1
ATOM 827 O O . ASN A 1 102 ? 7.529 -8.774 12.320 1.00 72.12 102 ASN A O 1
ATOM 831 N N . ASP A 1 103 ? 6.293 -7.311 13.481 1.00 63.41 103 ASP A N 1
ATOM 832 C CA . ASP A 1 103 ? 6.614 -7.926 14.779 1.00 63.41 103 ASP A CA 1
ATOM 833 C C . ASP A 1 103 ? 6.105 -9.383 14.754 1.00 63.41 103 ASP A C 1
ATOM 835 O O . ASP A 1 103 ? 5.111 -9.656 14.076 1.00 63.41 103 ASP A O 1
ATOM 839 N N . ILE A 1 104 ? 6.743 -10.299 15.496 1.00 56.59 104 ILE A N 1
ATOM 840 C CA . ILE A 1 104 ? 6.537 -11.772 15.486 1.00 56.59 104 ILE A CA 1
ATOM 841 C C . ILE A 1 104 ? 5.046 -12.212 15.453 1.00 56.59 104 ILE A C 1
ATOM 843 O O . ILE A 1 104 ? 4.719 -13.282 14.947 1.00 56.59 104 ILE A O 1
ATOM 847 N N . GLU A 1 105 ? 4.114 -11.359 15.888 1.00 63.91 105 GLU A N 1
ATOM 848 C CA . GLU A 1 105 ? 2.665 -11.607 15.930 1.00 63.91 105 GLU A CA 1
ATOM 849 C C . GLU A 1 105 ? 1.804 -10.832 14.907 1.00 63.91 105 GLU A C 1
ATOM 851 O O . GLU A 1 105 ? 0.578 -10.801 15.025 1.00 63.91 105 GLU A O 1
ATOM 856 N N . HIS A 1 106 ? 2.387 -10.158 13.911 1.00 71.56 106 HIS A N 1
ATOM 857 C CA . HIS A 1 106 ? 1.655 -9.260 13.006 1.00 71.56 106 HIS A CA 1
ATOM 858 C C . HIS A 1 106 ? 0.805 -8.234 13.779 1.00 71.56 106 HIS A C 1
ATOM 860 O O . HIS A 1 106 ? -0.404 -8.090 13.558 1.00 71.56 106 HIS A O 1
ATOM 866 N N . LYS A 1 107 ? 1.412 -7.529 14.740 1.00 85.25 107 LYS A N 1
ATOM 867 C CA . LYS A 1 107 ? 0.672 -6.650 15.651 1.00 85.25 107 LYS A CA 1
ATOM 868 C C . LYS A 1 107 ? -0.065 -5.552 14.884 1.00 85.25 107 LYS A C 1
ATOM 870 O O . LYS A 1 107 ? 0.468 -4.907 13.977 1.00 85.25 107 LYS A O 1
ATOM 875 N N . LYS A 1 108 ? -1.322 -5.309 15.264 1.00 90.56 108 LYS A N 1
ATOM 876 C CA . LYS A 1 108 ? -2.148 -4.263 14.649 1.00 90.56 108 LYS A CA 1
ATOM 877 C C . LYS A 1 108 ? -1.571 -2.875 14.952 1.00 90.56 108 LYS A C 1
ATOM 879 O O . LYS A 1 108 ? -1.394 -2.499 16.108 1.00 90.56 108 LYS A O 1
ATOM 884 N N . LEU A 1 109 ? -1.363 -2.081 13.907 1.00 91.12 109 LEU A N 1
ATOM 885 C CA . LEU A 1 109 ? -0.879 -0.706 13.976 1.00 91.12 109 LEU A CA 1
ATOM 886 C C . LEU A 1 109 ? -2.032 0.298 13.888 1.00 91.12 109 LEU A C 1
ATOM 888 O O . LEU A 1 109 ? -3.027 0.104 13.183 1.00 91.12 109 LEU A O 1
ATOM 892 N N . THR A 1 110 ? -1.880 1.429 14.577 1.00 91.31 110 THR A N 1
ATOM 893 C CA . THR A 1 110 ? -2.786 2.572 14.420 1.00 91.31 110 THR A CA 1
ATOM 894 C C . THR A 1 110 ? -2.421 3.374 13.172 1.00 91.31 110 THR A C 1
ATOM 896 O O . THR A 1 110 ? -1.251 3.483 12.803 1.00 91.31 110 THR A O 1
ATOM 899 N N . LYS A 1 111 ? -3.409 4.029 12.543 1.00 89.06 111 LYS A N 1
ATOM 900 C CA . LYS A 1 111 ? -3.169 4.894 11.370 1.00 89.06 111 LYS A CA 1
ATOM 901 C C . LYS A 1 111 ? -2.158 6.013 11.666 1.00 89.06 111 LYS A C 1
ATOM 903 O O . LYS A 1 111 ? -1.392 6.389 10.783 1.00 89.06 111 LYS A O 1
ATOM 908 N N . LYS A 1 112 ? -2.132 6.526 12.905 1.00 91.00 112 LYS A N 1
ATOM 909 C CA . LYS A 1 112 ? -1.157 7.533 13.361 1.00 91.00 112 LYS A CA 1
ATOM 910 C C . LYS A 1 112 ? 0.271 6.975 13.351 1.00 91.00 112 LYS A C 1
ATOM 912 O O . LYS A 1 112 ? 1.159 7.636 12.824 1.00 91.00 112 LYS A O 1
ATOM 917 N N . ARG A 1 113 ? 0.479 5.753 13.863 1.00 89.81 113 ARG A N 1
ATOM 918 C CA . ARG A 1 113 ? 1.792 5.085 13.855 1.00 89.81 113 ARG A CA 1
ATOM 919 C C . ARG A 1 113 ? 2.272 4.805 12.433 1.00 89.81 113 ARG A C 1
ATOM 921 O O . ARG A 1 113 ? 3.402 5.145 12.117 1.00 89.81 113 ARG A O 1
ATOM 928 N N . VAL A 1 114 ? 1.396 4.310 11.557 1.00 90.00 114 VAL A N 1
ATOM 929 C CA . VAL A 1 114 ? 1.735 4.075 10.141 1.00 90.00 114 VAL A CA 1
ATOM 930 C C . VAL A 1 114 ? 2.163 5.363 9.436 1.00 90.00 114 VAL A C 1
ATOM 932 O O . VAL A 1 114 ? 3.175 5.378 8.749 1.00 90.00 114 VAL A O 1
ATOM 935 N N . LYS A 1 115 ? 1.436 6.472 9.630 1.00 90.38 115 LYS A N 1
ATOM 936 C CA . LYS A 1 115 ? 1.838 7.769 9.062 1.00 90.38 115 LYS A CA 1
ATOM 937 C C . LYS A 1 115 ? 3.204 8.238 9.567 1.00 90.38 115 LYS A C 1
ATOM 939 O O . LYS A 1 115 ? 3.928 8.868 8.809 1.00 90.38 115 LYS A O 1
ATOM 944 N N . LYS A 1 116 ? 3.547 7.949 10.828 1.00 90.25 116 LYS A N 1
ATOM 945 C CA . LYS A 1 116 ? 4.866 8.270 11.389 1.00 90.25 116 LYS A CA 1
ATOM 946 C C . LYS A 1 116 ? 5.968 7.427 10.740 1.00 90.25 116 LYS A C 1
ATOM 948 O O . LYS A 1 116 ? 6.982 7.997 10.370 1.00 90.25 116 LYS A O 1
ATOM 953 N N . ILE A 1 117 ? 5.733 6.126 10.551 1.00 87.94 117 ILE A N 1
ATOM 954 C CA . ILE A 1 117 ? 6.660 5.215 9.856 1.00 87.94 117 ILE A CA 1
ATOM 955 C C . ILE A 1 117 ? 6.904 5.702 8.426 1.00 87.94 117 ILE A C 1
ATOM 957 O O . ILE A 1 117 ? 8.043 5.946 8.057 1.00 87.94 117 ILE A O 1
ATOM 961 N N . LEU A 1 118 ? 5.835 5.956 7.665 1.00 89.12 118 LEU A N 1
ATOM 962 C CA . LEU A 1 118 ? 5.954 6.461 6.294 1.00 89.12 118 LEU A CA 1
ATOM 963 C C . LEU A 1 118 ? 6.634 7.828 6.212 1.00 89.12 118 LEU A C 1
ATOM 965 O O . LEU A 1 118 ? 7.277 8.117 5.217 1.00 89.12 118 LEU A O 1
ATOM 969 N N . LYS A 1 119 ? 6.479 8.689 7.224 1.00 89.69 119 LYS A N 1
ATOM 970 C CA . LYS A 1 119 ? 7.199 9.966 7.268 1.00 89.69 119 LYS A CA 1
ATOM 971 C C . LYS A 1 119 ? 8.687 9.759 7.552 1.00 89.69 119 LYS A C 1
ATOM 973 O O . LYS A 1 119 ? 9.495 10.485 7.005 1.00 89.69 119 LYS A O 1
ATOM 978 N N . TYR A 1 120 ? 9.031 8.811 8.421 1.00 87.19 120 TYR A N 1
ATOM 979 C CA . TYR A 1 120 ? 10.423 8.494 8.740 1.00 87.19 120 TYR A CA 1
ATOM 980 C C . TYR A 1 120 ? 11.155 7.870 7.547 1.00 87.19 120 TYR A C 1
ATOM 982 O O . TYR A 1 120 ? 12.328 8.145 7.346 1.00 87.19 120 TYR A O 1
ATOM 990 N N . SER A 1 121 ? 10.456 7.068 6.743 1.00 85.12 121 SER A N 1
ATOM 991 C CA . SER A 1 121 ? 11.008 6.453 5.536 1.00 85.12 121 SER A CA 1
ATOM 992 C C . SER A 1 121 ? 10.862 7.317 4.278 1.00 85.12 121 SER A C 1
ATOM 994 O O . SER A 1 121 ? 10.984 6.776 3.188 1.00 85.12 121 SER A O 1
ATOM 996 N N . ASP A 1 122 ? 10.470 8.593 4.387 1.00 85.88 122 ASP A N 1
ATOM 997 C CA . ASP A 1 122 ? 10.121 9.468 3.249 1.00 85.88 122 ASP A CA 1
ATOM 998 C C . ASP A 1 122 ? 9.152 8.843 2.220 1.00 85.88 122 ASP A C 1
ATOM 1000 O O . ASP A 1 122 ? 9.081 9.204 1.046 1.00 85.88 122 ASP A O 1
ATOM 1004 N N . GLY A 1 123 ? 8.331 7.900 2.676 1.00 83.44 123 GLY A N 1
ATOM 1005 C CA . GLY A 1 123 ? 7.393 7.147 1.858 1.00 83.44 123 GLY A CA 1
ATOM 1006 C C . GLY A 1 123 ? 8.020 5.994 1.078 1.00 83.44 123 GLY A C 1
ATOM 1007 O O . GLY A 1 123 ? 7.253 5.251 0.467 1.00 83.44 123 GLY A O 1
ATOM 1008 N N . TYR A 1 124 ? 9.341 5.794 1.114 1.00 87.25 124 TYR A N 1
ATOM 1009 C CA . TYR A 1 124 ? 10.002 4.640 0.505 1.00 87.25 124 TYR A CA 1
ATOM 1010 C C . TYR A 1 124 ? 9.439 3.347 1.086 1.00 87.25 124 TYR A C 1
ATOM 1012 O O . TYR A 1 124 ? 9.330 3.174 2.306 1.00 87.25 124 TYR A O 1
ATOM 1020 N N . CYS A 1 125 ? 9.008 2.462 0.190 1.00 84.50 125 CYS A N 1
ATOM 1021 C CA . CYS A 1 125 ? 8.252 1.276 0.572 1.00 84.50 125 CYS A CA 1
ATOM 1022 C C . CYS A 1 125 ? 8.773 -0.039 0.016 1.00 84.50 125 CYS A C 1
ATOM 1024 O O . CYS A 1 125 ? 8.177 -1.070 0.308 1.00 84.50 125 CYS A O 1
ATOM 1026 N N . TYR A 1 126 ? 9.901 -0.012 -0.695 1.00 80.06 126 TYR A N 1
ATOM 1027 C CA . TYR A 1 126 ? 10.563 -1.217 -1.187 1.00 80.06 126 TYR A CA 1
ATOM 1028 C C . TYR A 1 126 ? 10.835 -2.232 -0.058 1.00 80.06 126 TYR A C 1
ATOM 1030 O O . TYR A 1 126 ? 10.439 -3.392 -0.181 1.00 80.06 126 TYR A O 1
ATOM 1038 N N . ASP A 1 127 ? 11.355 -1.758 1.081 1.00 77.06 127 ASP A N 1
ATOM 1039 C CA . ASP A 1 127 ? 11.610 -2.593 2.265 1.00 77.06 127 ASP A CA 1
ATOM 1040 C C . ASP A 1 127 ? 10.567 -2.438 3.378 1.00 77.06 127 ASP A C 1
ATOM 1042 O O . ASP A 1 127 ? 10.475 -3.290 4.260 1.00 77.06 127 ASP A O 1
ATOM 1046 N N . THR A 1 128 ? 9.738 -1.386 3.338 1.00 84.75 128 THR A N 1
ATOM 1047 C CA . THR A 1 128 ? 8.757 -1.129 4.408 1.00 84.75 128 THR A CA 1
ATOM 1048 C C . THR A 1 128 ? 7.367 -1.703 4.136 1.00 84.75 128 THR A C 1
ATOM 1050 O O . THR A 1 128 ? 6.603 -1.922 5.075 1.00 84.75 128 THR A O 1
ATOM 1053 N N . LEU A 1 129 ? 6.997 -1.983 2.880 1.00 91.00 129 LEU A N 1
ATOM 1054 C CA . LEU A 1 129 ? 5.710 -2.589 2.523 1.00 91.00 129 LEU A CA 1
ATOM 1055 C C . LEU A 1 129 ? 5.896 -4.059 2.146 1.00 91.00 129 LEU A C 1
ATOM 1057 O O . LEU A 1 129 ? 6.456 -4.388 1.106 1.00 91.00 129 LEU A O 1
ATOM 1061 N N . GLU A 1 130 ? 5.317 -4.953 2.942 1.00 90.75 130 GLU A N 1
ATOM 1062 C CA . GLU A 1 130 ? 5.365 -6.387 2.664 1.00 90.75 130 GLU A CA 1
ATOM 1063 C C . GLU A 1 130 ? 4.295 -6.783 1.638 1.00 90.75 130 GLU A C 1
ATOM 1065 O O . GLU A 1 130 ? 4.569 -7.365 0.586 1.00 90.75 130 GLU A O 1
ATOM 1070 N N . LYS A 1 131 ? 3.032 -6.484 1.966 1.00 93.62 131 LYS A N 1
ATOM 1071 C CA . LYS A 1 131 ? 1.855 -6.893 1.196 1.00 93.62 131 LYS A CA 1
ATOM 1072 C C . LYS A 1 131 ? 0.629 -6.059 1.556 1.00 93.62 131 LYS A C 1
ATOM 1074 O O . LYS A 1 131 ? 0.536 -5.460 2.626 1.00 93.62 131 LYS A O 1
ATOM 1079 N N . PHE A 1 132 ? -0.374 -6.073 0.690 1.00 95.44 132 PHE A N 1
ATOM 1080 C CA . PHE A 1 132 ? -1.686 -5.494 0.973 1.00 95.44 132 PHE A CA 1
ATOM 1081 C C . PHE A 1 132 ? -2.810 -6.352 0.391 1.00 95.44 132 PHE A C 1
ATOM 1083 O O . PHE A 1 132 ? -2.615 -7.110 -0.559 1.00 95.44 132 PHE A O 1
ATOM 1090 N N . HIS A 1 133 ? -3.995 -6.254 0.985 1.00 96.94 133 HIS A N 1
ATOM 1091 C CA . HIS A 1 133 ? -5.189 -6.958 0.533 1.00 96.94 133 HIS A CA 1
ATOM 1092 C C . HIS A 1 133 ? -6.146 -5.989 -0.154 1.00 96.94 133 HIS A C 1
ATOM 1094 O O . HIS A 1 133 ? -6.355 -4.864 0.310 1.00 96.94 133 HIS A O 1
ATOM 1100 N N . VAL A 1 134 ? -6.713 -6.439 -1.271 1.00 97.00 134 VAL A N 1
ATOM 1101 C CA . VAL A 1 134 ? -7.766 -5.744 -2.002 1.00 97.00 134 VAL A CA 1
ATOM 1102 C C . VAL A 1 134 ? -9.040 -6.567 -1.919 1.00 97.00 134 VAL A C 1
ATOM 1104 O O . VAL A 1 134 ? -9.073 -7.731 -2.324 1.00 97.00 134 VAL A O 1
ATOM 1107 N N . LYS A 1 135 ? -10.110 -5.921 -1.463 1.00 96.44 135 LYS A N 1
ATOM 1108 C CA . LYS A 1 135 ? -11.468 -6.456 -1.454 1.00 96.44 135 LYS A CA 1
ATOM 1109 C C . LYS A 1 135 ? -12.434 -5.408 -1.990 1.00 96.44 135 LYS A C 1
ATOM 1111 O O . LYS A 1 135 ? -12.458 -4.271 -1.520 1.00 96.44 135 LYS A O 1
ATOM 1116 N N . ASN A 1 136 ? -13.235 -5.783 -2.983 1.00 94.25 136 ASN A N 1
ATOM 1117 C CA . ASN A 1 136 ? -14.194 -4.910 -3.665 1.00 94.25 136 ASN A CA 1
ATOM 1118 C C . ASN A 1 136 ? -13.531 -3.621 -4.178 1.00 94.25 136 ASN A C 1
ATOM 1120 O O . ASN A 1 136 ? -14.040 -2.516 -3.979 1.00 94.25 136 ASN A O 1
ATOM 1124 N N . ASN A 1 137 ? -12.355 -3.774 -4.794 1.00 92.12 137 ASN A N 1
ATOM 1125 C CA . ASN A 1 137 ? -11.536 -2.682 -5.322 1.00 92.12 137 ASN A CA 1
ATOM 1126 C C . ASN A 1 137 ? -11.128 -1.609 -4.283 1.00 92.12 137 ASN A C 1
ATOM 1128 O O . ASN A 1 137 ? -10.905 -0.439 -4.610 1.00 92.12 137 ASN A O 1
ATOM 1132 N N . LYS A 1 138 ? -11.062 -1.991 -3.007 1.00 95.50 138 LYS A N 1
ATOM 1133 C CA . LYS A 1 138 ? -10.564 -1.159 -1.910 1.00 95.50 138 LYS A CA 1
ATOM 1134 C C . LYS A 1 138 ? -9.473 -1.904 -1.167 1.00 95.50 138 LYS A C 1
ATOM 1136 O O . LYS A 1 138 ? -9.547 -3.120 -1.024 1.00 95.50 138 LYS A O 1
ATOM 1141 N N . VAL A 1 139 ? -8.505 -1.159 -0.652 1.00 96.50 139 VAL A N 1
ATOM 1142 C CA . VAL A 1 139 ? -7.495 -1.711 0.249 1.00 96.50 139 VAL A CA 1
ATOM 1143 C C . VAL A 1 139 ? -8.097 -1.802 1.646 1.00 96.50 139 VAL A C 1
ATOM 1145 O O . VAL A 1 139 ? -8.529 -0.791 2.205 1.00 96.50 139 VAL A O 1
ATOM 1148 N N . ASP A 1 140 ? -8.177 -3.008 2.195 1.00 96.62 140 ASP A N 1
ATOM 1149 C CA . ASP A 1 140 ? -8.761 -3.282 3.512 1.00 96.62 140 ASP A CA 1
ATOM 1150 C C . ASP A 1 140 ? -7.749 -3.834 4.525 1.00 96.62 140 ASP A C 1
ATOM 1152 O O . ASP A 1 140 ? -8.013 -3.781 5.730 1.00 96.62 140 ASP A O 1
ATOM 1156 N N . LYS A 1 141 ? -6.577 -4.298 4.076 1.00 95.94 141 LYS A N 1
ATOM 1157 C CA . LYS A 1 141 ? -5.446 -4.643 4.946 1.00 95.94 141 LYS A CA 1
ATOM 1158 C C . LYS A 1 141 ? -4.122 -4.219 4.318 1.00 95.94 141 LYS A C 1
ATOM 1160 O O . LYS A 1 141 ? -3.935 -4.397 3.118 1.00 95.94 141 LYS A O 1
ATOM 1165 N N . VAL A 1 142 ? -3.198 -3.715 5.128 1.00 94.88 142 VAL A N 1
ATOM 1166 C CA . VAL A 1 142 ? -1.824 -3.388 4.714 1.00 94.88 142 VAL A CA 1
ATOM 1167 C C . VAL A 1 142 ? -0.855 -3.914 5.765 1.00 94.88 142 VAL A C 1
ATOM 1169 O O . VAL A 1 142 ? -1.105 -3.757 6.962 1.00 94.88 142 VAL A O 1
ATOM 1172 N N . TYR A 1 143 ? 0.227 -4.528 5.307 1.00 93.31 143 TYR A N 1
ATOM 1173 C CA . TYR A 1 143 ? 1.241 -5.173 6.127 1.00 93.31 143 TYR A CA 1
ATOM 1174 C C . TYR A 1 143 ? 2.585 -4.500 5.866 1.00 93.31 143 TYR A C 1
ATOM 1176 O O . TYR A 1 143 ? 3.024 -4.426 4.717 1.00 93.31 143 TYR A O 1
ATOM 1184 N N . PHE A 1 144 ? 3.195 -3.983 6.926 1.00 90.00 144 PHE A N 1
ATOM 1185 C CA . PHE A 1 144 ? 4.479 -3.297 6.889 1.00 90.00 144 PHE A CA 1
ATOM 1186 C C . PHE A 1 144 ? 5.575 -4.185 7.465 1.00 90.00 144 PHE A C 1
ATOM 1188 O O . PHE A 1 144 ? 5.372 -4.780 8.524 1.00 90.00 144 PHE A O 1
ATOM 1195 N N . CYS A 1 145 ? 6.728 -4.210 6.806 1.00 80.69 145 CYS A N 1
ATOM 1196 C CA . CYS A 1 145 ? 7.983 -4.658 7.395 1.00 80.69 145 CYS A CA 1
ATOM 1197 C C . CYS A 1 145 ? 8.672 -3.440 8.018 1.00 80.69 145 CYS A C 1
ATOM 1199 O O . CYS A 1 145 ? 8.670 -2.356 7.438 1.00 80.69 145 CYS A O 1
ATOM 1201 N N . TRP A 1 146 ? 9.172 -3.594 9.234 1.00 66.06 146 TRP A N 1
ATOM 1202 C CA . TRP A 1 146 ? 9.996 -2.612 9.928 1.00 66.06 146 TRP A CA 1
ATOM 1203 C C . TRP A 1 146 ? 11.192 -3.367 10.486 1.00 66.06 146 TRP A C 1
ATOM 1205 O O . TRP A 1 146 ? 10.952 -4.487 10.992 1.00 66.06 146 TRP A O 1
#

Radius of gyration: 26.09 Å; chains: 1; bounding box: 32×27×96 Å